Protein AF-A0AAN6J933-F1 (afdb_monomer_lite)

pLDDT: mean 81.35, std 19.89, range [41.03, 98.44]

Sequence (92 aa):
MESSTLQTDHIVSSEKGLSSVSTLILGSKSAVLIDPPFLVPDAKAVVEWIKKKTSLPLKAVFLTHHHPDHYSHGHQYEVCDGIDREYDDKVK

Structure (mmCIF, N/CA/C/O backbone):
data_AF-A0AAN6J933-F1
#
_entry.id   AF-A0AAN6J933-F1
#
loop_
_atom_site.group_PDB
_atom_site.id
_atom_site.type_symbol
_atom_site.label_atom_id
_atom_site.label_alt_id
_atom_site.label_comp_id
_atom_site.label_asym_id
_atom_site.label_entity_id
_atom_site.label_seq_id
_atom_site.pdbx_PDB_ins_code
_atom_site.Cartn_x
_atom_site.Cartn_y
_atom_site.Cartn_z
_atom_site.occupancy
_atom_site.B_iso_or_equiv
_atom_site.auth_seq_id
_atom_site.auth_comp_id
_atom_site.auth_asym_id
_atom_site.auth_atom_id
_atom_site.pdbx_PDB_model_num
ATOM 1 N N . MET A 1 1 ? -18.005 3.974 22.797 1.00 49.84 1 MET A N 1
ATOM 2 C CA . MET A 1 1 ? -16.843 3.696 21.928 1.00 49.84 1 MET A CA 1
ATOM 3 C C . MET A 1 1 ? -16.562 4.986 21.189 1.00 49.84 1 MET A C 1
ATOM 5 O O . MET A 1 1 ? -17.465 5.452 20.506 1.00 49.84 1 MET A O 1
ATOM 9 N N . GLU A 1 2 ? -15.412 5.620 21.415 1.00 54.84 2 GLU A N 1
ATOM 10 C CA . GLU A 1 2 ? -15.060 6.836 20.674 1.00 54.84 2 GLU A CA 1
ATOM 11 C C . GLU A 1 2 ? -14.970 6.519 19.179 1.00 54.84 2 GLU A C 1
ATOM 13 O O . GLU A 1 2 ? -14.399 5.503 18.777 1.00 54.84 2 GLU A O 1
ATOM 18 N N . SER A 1 3 ? -15.592 7.365 18.360 1.00 53.94 3 SER A N 1
ATOM 19 C CA . SER A 1 3 ? -15.461 7.306 16.909 1.00 53.94 3 SER A CA 1
ATOM 20 C C . SER A 1 3 ? -14.035 7.715 16.554 1.00 53.94 3 SER A C 1
ATOM 22 O O . SER A 1 3 ? -13.720 8.901 16.577 1.00 53.94 3 SER A O 1
ATOM 24 N N . SER A 1 4 ? -13.161 6.756 16.249 1.00 72.81 4 SER A N 1
ATOM 25 C CA . SER A 1 4 ? -11.823 7.080 15.754 1.00 72.81 4 SER A CA 1
ATOM 26 C C . SER A 1 4 ? -11.943 7.749 14.384 1.00 72.81 4 SER A C 1
ATOM 28 O O . SER A 1 4 ? -12.522 7.168 13.461 1.00 72.81 4 SER A O 1
ATOM 30 N N . THR A 1 5 ? -11.398 8.954 14.249 1.00 88.38 5 THR A N 1
ATOM 31 C CA . THR A 1 5 ? -11.328 9.673 12.975 1.00 88.38 5 THR A CA 1
ATOM 32 C C . THR A 1 5 ? -10.584 8.839 11.935 1.00 88.38 5 THR A C 1
ATOM 34 O O . THR A 1 5 ? -9.557 8.236 12.244 1.00 88.38 5 THR A O 1
ATOM 37 N N . LEU A 1 6 ? -11.104 8.807 10.707 1.00 95.12 6 LEU A N 1
ATOM 38 C CA . LEU A 1 6 ? -10.433 8.188 9.567 1.00 95.12 6 LEU A CA 1
ATOM 39 C C . LEU A 1 6 ? -9.094 8.901 9.315 1.00 95.12 6 LEU A C 1
ATOM 41 O O . LEU A 1 6 ? -9.063 10.130 9.259 1.00 95.12 6 LEU A O 1
ATOM 45 N N . GLN A 1 7 ? -8.005 8.148 9.172 1.00 96.50 7 GLN A N 1
ATOM 46 C CA . GLN A 1 7 ? -6.674 8.706 8.907 1.00 96.50 7 GLN A CA 1
ATOM 47 C C . GLN A 1 7 ? -6.165 8.261 7.541 1.00 96.50 7 GLN A C 1
ATOM 49 O O . GLN A 1 7 ? -6.472 7.159 7.085 1.00 96.50 7 GLN A O 1
ATOM 54 N N . THR A 1 8 ? -5.370 9.116 6.906 1.00 97.44 8 THR A N 1
ATOM 55 C CA . THR A 1 8 ? -4.739 8.844 5.615 1.00 97.44 8 THR A CA 1
ATOM 56 C C . THR A 1 8 ? -3.249 9.116 5.699 1.00 97.44 8 THR A C 1
ATOM 58 O O . THR A 1 8 ? -2.833 10.180 6.154 1.00 97.44 8 THR A O 1
ATOM 61 N N . ASP A 1 9 ? -2.456 8.169 5.223 1.00 97.94 9 ASP A N 1
ATOM 62 C CA . ASP A 1 9 ? -1.010 8.285 5.103 1.00 97.94 9 ASP A CA 1
ATOM 63 C C . ASP A 1 9 ? -0.591 7.951 3.669 1.00 97.94 9 ASP A C 1
ATOM 65 O O . ASP A 1 9 ? -1.238 7.146 2.999 1.00 97.94 9 ASP A O 1
ATOM 69 N N . HIS A 1 10 ? 0.515 8.535 3.206 1.00 98.12 10 HIS A N 1
ATOM 70 C CA . HIS A 1 10 ? 1.006 8.346 1.841 1.00 98.12 10 HIS A CA 1
ATOM 71 C C . HIS A 1 10 ? 2.474 7.929 1.828 1.00 98.12 10 HIS A C 1
ATOM 73 O O . HIS A 1 10 ? 3.259 8.330 2.693 1.00 98.12 10 HIS A O 1
ATOM 79 N N . ILE A 1 11 ? 2.843 7.156 0.815 1.00 98.00 11 ILE A N 1
ATOM 80 C CA . ILE A 1 11 ? 4.226 6.806 0.506 1.00 98.00 11 ILE A CA 1
ATOM 81 C C . ILE A 1 11 ? 4.430 6.878 -1.004 1.00 98.00 11 ILE A C 1
ATOM 83 O O . ILE A 1 11 ? 3.562 6.480 -1.777 1.00 98.00 11 ILE A O 1
ATOM 87 N N . VAL A 1 12 ? 5.572 7.426 -1.406 1.00 97.94 12 VAL A N 1
ATOM 88 C CA . VAL A 1 12 ? 5.952 7.587 -2.810 1.00 97.94 12 VAL A CA 1
ATOM 89 C C . VAL A 1 12 ? 6.964 6.504 -3.157 1.00 97.94 12 VAL A C 1
ATOM 91 O O . VAL A 1 12 ? 7.926 6.296 -2.412 1.00 97.94 12 VAL A O 1
ATOM 94 N N . SER A 1 13 ? 6.736 5.816 -4.271 1.00 95.75 13 SER A N 1
ATOM 95 C CA . SER A 1 13 ? 7.671 4.854 -4.851 1.00 95.75 13 SER A CA 1
ATOM 96 C C . SER A 1 13 ? 8.987 5.521 -5.244 1.00 95.75 13 SER A C 1
ATOM 98 O O . SER A 1 13 ? 9.078 6.737 -5.414 1.00 95.75 13 SER A O 1
ATOM 100 N N . SER A 1 14 ? 10.026 4.715 -5.442 1.00 96.19 14 SER A N 1
ATOM 101 C CA . SER A 1 14 ? 11.265 5.190 -6.055 1.00 96.19 14 SER A CA 1
ATOM 102 C C . SER A 1 14 ? 11.029 5.806 -7.445 1.00 96.19 14 SER A C 1
ATOM 104 O O . SER A 1 14 ? 10.061 5.471 -8.128 1.00 96.19 14 SER A O 1
ATOM 106 N N . GLU A 1 15 ? 11.963 6.636 -7.925 1.00 95.25 15 GLU A N 1
ATOM 107 C CA . GLU A 1 15 ?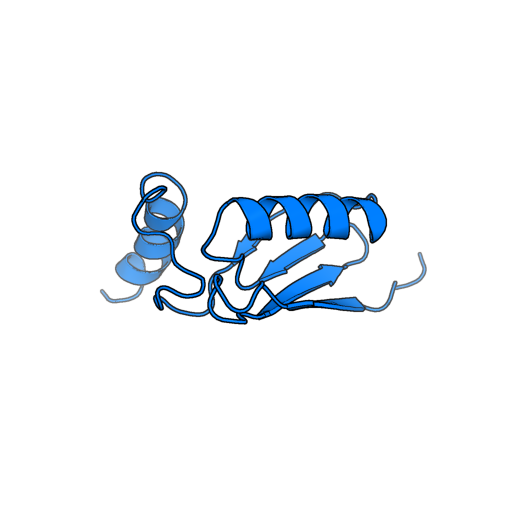 11.918 7.159 -9.305 1.00 95.25 15 GLU A CA 1
ATOM 108 C C . GLU A 1 15 ? 11.856 6.029 -10.346 1.00 95.25 15 GLU A C 1
ATOM 110 O O . GLU A 1 15 ? 11.154 6.123 -11.352 1.00 95.25 15 GLU A O 1
ATOM 115 N N . LYS A 1 16 ? 12.543 4.908 -10.079 1.00 92.44 16 LYS A N 1
ATOM 116 C CA . LYS A 1 16 ? 12.493 3.708 -10.926 1.00 92.44 16 LYS A CA 1
ATOM 117 C C . LYS A 1 16 ? 11.115 3.038 -10.897 1.00 92.44 16 LYS A C 1
ATOM 119 O O . LYS A 1 16 ? 10.698 2.472 -11.902 1.00 92.44 16 LYS A O 1
ATOM 124 N N . GLY A 1 17 ? 10.422 3.112 -9.764 1.00 89.44 17 GLY A N 1
ATOM 125 C CA . GLY A 1 17 ? 9.026 2.714 -9.580 1.00 89.44 17 GLY A CA 1
ATOM 126 C C . GLY A 1 17 ? 8.025 3.776 -10.037 1.00 89.44 17 GLY A C 1
ATOM 127 O O . GLY A 1 17 ? 6.905 3.798 -9.537 1.00 89.44 17 GLY A O 1
ATOM 128 N N . LEU A 1 18 ? 8.427 4.658 -10.960 1.00 92.44 18 LEU A N 1
ATOM 129 C CA . LEU A 1 18 ? 7.597 5.700 -11.567 1.00 92.44 18 LEU A CA 1
ATOM 130 C C . LEU A 1 18 ? 7.079 6.763 -10.585 1.00 92.44 18 LEU A C 1
ATOM 132 O O . LEU A 1 18 ? 6.113 7.452 -10.897 1.00 92.44 18 LEU A O 1
ATOM 136 N N . SER A 1 19 ? 7.723 6.926 -9.420 1.00 94.25 19 SER A N 1
ATOM 137 C CA . SER A 1 19 ? 7.349 7.924 -8.398 1.00 94.25 19 SER A CA 1
ATOM 138 C C . SER A 1 19 ? 5.861 7.886 -8.025 1.00 94.25 19 SER A C 1
ATOM 140 O O . SER A 1 19 ? 5.257 8.902 -7.680 1.00 94.25 19 SER A O 1
ATOM 142 N N . SER A 1 20 ? 5.270 6.699 -8.131 1.00 93.25 20 SER A N 1
ATOM 143 C CA . SER A 1 20 ? 3.848 6.462 -7.967 1.00 93.25 20 SER A CA 1
ATOM 144 C C . SER A 1 20 ? 3.452 6.573 -6.485 1.00 93.25 20 SER A C 1
ATOM 146 O O . SER A 1 20 ? 4.268 6.292 -5.603 1.00 93.25 20 SER A O 1
ATOM 148 N N . VAL A 1 21 ? 2.236 7.041 -6.178 1.00 97.00 21 VAL A N 1
ATOM 149 C CA . VAL A 1 21 ? 1.808 7.309 -4.791 1.00 97.00 21 VAL A CA 1
ATOM 150 C C . VAL A 1 21 ? 0.856 6.227 -4.301 1.00 97.00 21 VAL A C 1
ATOM 152 O O . VAL A 1 21 ? -0.236 6.079 -4.834 1.00 97.00 21 VAL A O 1
ATOM 155 N N . SER A 1 22 ? 1.225 5.540 -3.221 1.00 97.56 22 SER A N 1
ATOM 156 C CA . SER A 1 22 ? 0.316 4.648 -2.500 1.00 97.56 22 SER A CA 1
ATOM 157 C C . SER A 1 22 ? -0.299 5.355 -1.295 1.00 97.56 22 SER A C 1
ATOM 159 O O . SER A 1 22 ? 0.396 6.045 -0.543 1.00 97.56 22 SER A O 1
ATOM 161 N N . THR A 1 23 ? -1.597 5.141 -1.070 1.00 98.44 23 THR A N 1
ATOM 162 C CA . THR A 1 23 ? -2.338 5.731 0.058 1.00 98.44 23 THR A CA 1
ATOM 163 C C . THR A 1 23 ? -2.857 4.655 1.001 1.00 98.44 23 THR A C 1
ATOM 165 O O . THR A 1 23 ? -3.602 3.769 0.594 1.00 98.44 23 THR A O 1
ATOM 168 N N . LEU A 1 24 ? -2.502 4.749 2.281 1.00 98.31 24 LEU A N 1
ATOM 169 C CA . LEU A 1 24 ? -3.048 3.922 3.350 1.00 98.31 24 LEU A CA 1
ATOM 170 C C . LEU A 1 24 ? -4.185 4.674 4.036 1.00 98.31 24 LEU A C 1
ATOM 172 O O . LEU A 1 24 ? -3.980 5.767 4.558 1.00 98.31 24 LEU A O 1
ATOM 176 N N . ILE A 1 25 ? -5.366 4.067 4.074 1.00 97.94 25 ILE A N 1
ATOM 177 C CA . ILE A 1 25 ? -6.515 4.587 4.814 1.00 97.94 25 ILE A CA 1
ATOM 178 C C . ILE A 1 25 ? -6.710 3.720 6.058 1.00 97.94 25 ILE A C 1
ATOM 180 O O . ILE A 1 25 ? -6.934 2.513 5.947 1.00 97.94 25 ILE A O 1
ATOM 184 N N . LEU A 1 26 ? -6.641 4.330 7.241 1.00 97.25 26 LEU A N 1
ATOM 185 C CA . LEU A 1 26 ? -6.838 3.677 8.535 1.00 97.25 26 LEU A CA 1
ATOM 186 C C . LEU A 1 26 ? -8.228 4.007 9.084 1.00 97.25 26 LEU A C 1
ATOM 188 O O . LEU A 1 26 ? -8.530 5.160 9.398 1.00 97.25 26 LEU A O 1
ATOM 192 N N . GLY A 1 27 ? -9.069 2.983 9.211 1.00 95.06 27 GLY A N 1
ATOM 193 C CA . GLY A 1 27 ? -10.344 3.054 9.920 1.00 95.06 27 GLY A CA 1
ATOM 194 C C . GLY A 1 27 ? -10.227 2.601 11.376 1.00 95.06 27 GLY A C 1
ATOM 195 O O . GLY A 1 27 ? -9.152 2.292 11.876 1.00 95.06 27 GLY A O 1
ATOM 196 N N . SER A 1 28 ? -11.367 2.483 12.056 1.00 94.56 28 SER A N 1
ATOM 197 C CA . SER A 1 28 ? -11.417 2.069 13.469 1.00 94.56 28 SER A CA 1
ATOM 198 C C . SER A 1 28 ? -11.023 0.611 13.723 1.00 94.56 28 SER A C 1
ATOM 200 O O . SER A 1 28 ? -10.651 0.257 14.839 1.00 94.56 28 SER A O 1
ATOM 202 N N . LYS A 1 29 ? -11.154 -0.256 12.711 1.00 94.62 29 LYS A N 1
ATOM 203 C CA . LYS A 1 29 ? -10.986 -1.718 12.841 1.00 94.62 29 LYS A CA 1
ATOM 204 C C . LYS A 1 29 ? -10.122 -2.355 11.755 1.00 94.62 29 LYS A C 1
ATOM 206 O O . LYS A 1 29 ? -9.771 -3.526 11.872 1.00 94.62 29 LYS A O 1
ATOM 211 N N . SER A 1 30 ? -9.819 -1.627 10.688 1.00 96.06 30 SER A N 1
ATOM 212 C CA . SER A 1 30 ? -9.120 -2.154 9.517 1.00 96.06 30 SER A CA 1
ATOM 213 C C . SER A 1 30 ? -8.482 -1.035 8.713 1.00 96.06 30 SER A C 1
ATOM 215 O O . SER A 1 30 ? -8.874 0.126 8.837 1.00 96.06 30 SER A O 1
ATOM 217 N N . ALA A 1 31 ? -7.547 -1.418 7.853 1.00 96.94 31 ALA A N 1
ATOM 218 C CA . ALA A 1 31 ? -6.921 -0.543 6.879 1.00 96.94 31 ALA A CA 1
ATOM 219 C C . ALA A 1 31 ? -7.231 -0.993 5.445 1.00 96.94 31 ALA A C 1
ATOM 221 O O . ALA A 1 31 ? -7.499 -2.176 5.204 1.00 96.94 31 ALA A O 1
ATOM 222 N N . VAL A 1 32 ? -7.145 -0.064 4.495 1.00 97.44 32 VAL A N 1
ATOM 223 C CA . VAL A 1 32 ? -7.134 -0.353 3.052 1.00 97.44 32 VAL A CA 1
ATOM 224 C C . VAL A 1 32 ? -5.985 0.392 2.379 1.00 97.44 32 VAL A C 1
ATOM 226 O O . VAL A 1 32 ? -5.616 1.482 2.818 1.00 97.44 32 VAL A O 1
ATOM 229 N N . LEU A 1 33 ? -5.410 -0.207 1.338 1.00 97.69 33 LEU A N 1
ATOM 230 C CA . LEU A 1 33 ? -4.340 0.384 0.535 1.00 97.69 33 LEU A CA 1
ATOM 231 C C . LEU A 1 33 ? -4.896 0.751 -0.838 1.00 97.69 33 LEU A C 1
ATOM 233 O O . LEU A 1 33 ? -5.579 -0.059 -1.458 1.00 97.69 33 LEU A O 1
ATOM 237 N N . ILE A 1 34 ? -4.588 1.949 -1.308 1.00 97.12 34 ILE A N 1
ATOM 238 C CA . ILE A 1 34 ? -4.923 2.427 -2.646 1.00 97.12 34 ILE A CA 1
ATOM 239 C C . ILE A 1 34 ? -3.626 2.553 -3.439 1.00 97.12 34 ILE A C 1
ATOM 241 O O . ILE A 1 34 ? -2.644 3.079 -2.907 1.00 97.12 34 ILE A O 1
ATOM 245 N N . ASP A 1 35 ? -3.647 2.084 -4.684 1.00 95.12 35 ASP A N 1
ATOM 246 C CA . ASP A 1 35 ? -2.580 2.238 -5.673 1.00 95.12 35 ASP A CA 1
ATOM 247 C C . ASP A 1 35 ? -1.223 1.695 -5.188 1.00 95.12 35 ASP A C 1
ATOM 249 O O . ASP A 1 35 ? -0.265 2.449 -4.990 1.00 95.12 35 ASP A O 1
ATOM 253 N N . PRO A 1 36 ? -1.109 0.369 -4.953 1.00 93.56 36 PRO A N 1
ATOM 254 C CA . PRO A 1 36 ? 0.166 -0.269 -4.636 1.00 93.56 36 PRO A CA 1
ATOM 255 C C . PRO A 1 36 ? 1.218 -0.006 -5.729 1.00 93.56 36 PRO A C 1
ATOM 257 O O . PRO A 1 36 ? 0.875 0.266 -6.879 1.00 93.56 36 PRO A O 1
ATOM 260 N N . PRO A 1 37 ? 2.511 -0.089 -5.394 1.00 92.31 37 PRO A N 1
ATOM 261 C CA . PRO A 1 37 ? 3.579 0.264 -6.316 1.00 92.31 37 PRO A CA 1
ATOM 262 C C . PRO A 1 37 ? 3.844 -0.844 -7.342 1.00 92.31 37 PRO A C 1
ATOM 264 O O . PRO A 1 37 ? 3.706 -2.034 -7.048 1.00 92.31 37 PRO A O 1
ATOM 267 N N . PHE A 1 38 ? 4.310 -0.451 -8.529 1.00 86.88 38 PHE A N 1
ATOM 268 C CA . PHE A 1 38 ? 4.607 -1.371 -9.631 1.00 86.88 38 PHE A CA 1
ATOM 269 C C . PHE A 1 38 ? 5.755 -2.355 -9.347 1.00 86.88 38 PHE A C 1
ATOM 271 O O . PHE A 1 38 ? 5.684 -3.528 -9.718 1.00 86.88 38 PHE A O 1
ATOM 278 N N . LEU A 1 39 ? 6.842 -1.895 -8.716 1.00 87.06 39 LEU A N 1
ATOM 279 C CA . LEU A 1 39 ? 8.046 -2.707 -8.531 1.00 87.06 39 LEU A CA 1
ATOM 280 C C . LEU A 1 39 ? 8.065 -3.430 -7.180 1.00 87.06 39 LEU A C 1
ATOM 282 O O . LEU A 1 39 ? 7.740 -2.872 -6.134 1.00 87.06 39 LEU A O 1
ATOM 286 N N . VAL A 1 40 ? 8.579 -4.664 -7.180 1.00 88.56 40 VAL A N 1
ATOM 287 C CA . VAL A 1 40 ? 8.701 -5.501 -5.971 1.00 88.56 40 VAL A CA 1
ATOM 288 C C . VAL A 1 40 ? 9.488 -4.831 -4.826 1.00 88.56 40 VAL A C 1
ATOM 290 O O . VAL A 1 40 ? 9.056 -4.960 -3.678 1.00 88.56 40 VAL A O 1
ATOM 293 N N . PRO A 1 41 ? 10.625 -4.134 -5.050 1.00 91.56 41 PRO A N 1
ATOM 294 C CA . PRO A 1 41 ? 11.321 -3.431 -3.970 1.00 91.56 41 PRO A CA 1
ATOM 295 C C . PRO A 1 41 ? 10.466 -2.343 -3.311 1.00 91.56 41 PRO A C 1
ATOM 297 O O . PRO A 1 41 ? 10.455 -2.251 -2.084 1.00 91.56 41 PRO A O 1
ATOM 300 N N . ASP A 1 42 ? 9.707 -1.583 -4.103 1.00 93.19 42 ASP A N 1
ATOM 301 C CA . ASP A 1 42 ? 8.795 -0.556 -3.598 1.00 93.19 42 ASP A CA 1
ATOM 302 C C . ASP A 1 42 ? 7.618 -1.206 -2.848 1.00 93.19 42 ASP A C 1
ATOM 304 O O . ASP A 1 42 ? 7.271 -0.777 -1.750 1.00 93.19 42 ASP A O 1
ATOM 308 N N . ALA A 1 43 ? 7.082 -2.330 -3.341 1.00 91.75 43 ALA A N 1
ATOM 309 C CA . ALA A 1 43 ? 6.034 -3.085 -2.645 1.00 91.75 43 ALA A CA 1
ATOM 310 C C . ALA A 1 43 ? 6.494 -3.583 -1.265 1.00 91.75 43 ALA A C 1
ATOM 312 O O . ALA A 1 43 ? 5.755 -3.496 -0.283 1.00 91.75 43 ALA A O 1
ATOM 313 N N . LYS A 1 44 ? 7.746 -4.047 -1.148 1.00 93.25 44 LYS A N 1
ATOM 314 C CA . LYS A 1 44 ? 8.341 -4.408 0.149 1.00 93.25 44 LYS A CA 1
ATOM 315 C C . LYS A 1 44 ? 8.473 -3.194 1.071 1.00 93.25 44 LYS A C 1
ATOM 317 O O . LYS A 1 44 ? 8.197 -3.318 2.263 1.00 93.25 44 LYS A O 1
ATOM 322 N N . ALA A 1 45 ? 8.857 -2.034 0.536 1.00 96.44 45 ALA A N 1
ATOM 323 C CA . ALA A 1 45 ? 8.921 -0.796 1.308 1.00 96.44 45 ALA A CA 1
ATOM 324 C C . ALA A 1 45 ? 7.537 -0.386 1.838 1.00 96.44 45 ALA A C 1
ATOM 326 O O . ALA A 1 45 ? 7.423 -0.037 3.013 1.00 96.44 45 ALA A O 1
ATOM 327 N N . VAL A 1 46 ? 6.484 -0.523 1.023 1.00 96.12 46 VAL A N 1
ATOM 328 C CA . VAL A 1 46 ? 5.090 -0.297 1.437 1.00 96.12 46 VAL A CA 1
ATOM 329 C C . VAL A 1 46 ? 4.677 -1.251 2.556 1.00 96.12 46 VAL A C 1
ATOM 331 O O . VAL A 1 46 ? 4.135 -0.799 3.560 1.00 96.12 46 VAL A O 1
ATOM 334 N N . VAL A 1 47 ? 4.976 -2.549 2.451 1.00 95.69 47 VAL A N 1
ATOM 335 C CA . VAL A 1 47 ? 4.651 -3.525 3.509 1.00 95.69 47 VAL A CA 1
ATOM 336 C C . VAL A 1 47 ? 5.310 -3.155 4.840 1.00 95.69 47 VAL A C 1
ATOM 338 O O . VAL A 1 47 ? 4.646 -3.137 5.878 1.00 95.69 47 VAL A O 1
ATOM 341 N N . GLU A 1 48 ? 6.604 -2.832 4.830 1.00 97.50 48 GLU A N 1
ATOM 342 C CA . GLU A 1 48 ? 7.320 -2.438 6.047 1.00 97.50 48 GLU A CA 1
ATOM 343 C C . GLU A 1 48 ? 6.836 -1.094 6.602 1.00 97.50 48 GLU A C 1
ATOM 345 O O . GLU A 1 48 ? 6.775 -0.901 7.816 1.00 97.50 48 GLU A O 1
ATOM 350 N N . TRP A 1 49 ? 6.444 -0.170 5.728 1.00 97.94 49 TRP A N 1
ATOM 351 C CA . TRP A 1 49 ? 5.844 1.100 6.115 1.00 97.94 49 TRP A CA 1
ATOM 352 C C . TRP A 1 49 ? 4.464 0.923 6.769 1.00 97.94 49 TRP A C 1
ATOM 354 O O . TRP A 1 49 ? 4.241 1.477 7.846 1.00 97.94 49 TRP A O 1
ATOM 364 N N . ILE A 1 50 ? 3.578 0.085 6.213 1.00 97.44 50 ILE A N 1
ATOM 365 C CA . ILE A 1 50 ? 2.259 -0.224 6.798 1.00 97.44 50 ILE A CA 1
ATOM 366 C C . ILE A 1 50 ? 2.417 -0.840 8.192 1.00 97.44 50 ILE A C 1
ATOM 368 O O . ILE A 1 50 ? 1.777 -0.380 9.137 1.00 97.44 50 ILE A O 1
ATOM 372 N N . LYS A 1 51 ? 3.315 -1.825 8.351 1.00 96.31 51 LYS A N 1
ATOM 373 C CA . LYS A 1 51 ? 3.589 -2.466 9.652 1.00 96.31 51 LYS A CA 1
ATOM 374 C C . LYS A 1 51 ? 4.062 -1.477 10.721 1.00 96.31 51 LYS A C 1
ATOM 376 O O . LYS A 1 51 ? 3.794 -1.680 11.900 1.00 96.31 51 LYS A O 1
ATOM 381 N N . LYS A 1 52 ? 4.776 -0.416 10.326 1.00 97.62 52 LYS A N 1
ATOM 382 C CA . LYS A 1 52 ? 5.207 0.659 11.236 1.00 97.62 52 LYS A CA 1
ATOM 383 C C . LYS A 1 52 ? 4.076 1.631 11.577 1.00 97.62 52 LYS A C 1
ATOM 385 O O . LYS A 1 52 ? 4.110 2.233 12.645 1.00 97.62 52 LYS A O 1
ATOM 390 N N . LYS A 1 53 ? 3.109 1.812 10.674 1.00 95.31 53 LYS A N 1
ATOM 391 C CA . LYS A 1 53 ? 1.989 2.751 10.831 1.00 95.31 53 LYS A CA 1
ATOM 392 C C . LYS A 1 53 ? 0.840 2.191 11.657 1.00 95.31 53 LYS A C 1
ATOM 394 O O . LYS A 1 53 ? 0.186 2.948 12.367 1.00 95.31 53 LYS A O 1
ATOM 399 N N . THR A 1 54 ? 0.566 0.892 11.566 1.00 95.62 54 THR A N 1
ATOM 400 C CA . THR A 1 54 ? -0.608 0.310 12.215 1.00 95.62 54 THR A CA 1
ATOM 401 C C . THR A 1 54 ? -0.445 -1.176 12.522 1.00 95.62 54 THR A C 1
ATOM 403 O O . THR A 1 54 ? 0.268 -1.899 11.832 1.00 95.62 54 THR A O 1
ATOM 406 N N . SER A 1 55 ? -1.165 -1.641 13.542 1.00 96.12 55 SER A N 1
ATOM 407 C CA . SER A 1 55 ? -1.422 -3.062 13.800 1.00 96.12 55 SER A CA 1
ATOM 408 C C . SER A 1 55 ? -2.790 -3.520 13.280 1.00 96.12 55 SER A C 1
ATOM 410 O O . SER A 1 55 ? -3.144 -4.691 13.426 1.00 96.12 55 SER A O 1
ATOM 412 N N . LEU A 1 56 ? -3.577 -2.612 12.687 1.00 95.88 56 LEU A N 1
ATOM 413 C CA . LEU A 1 56 ? -4.874 -2.943 12.108 1.00 95.88 56 L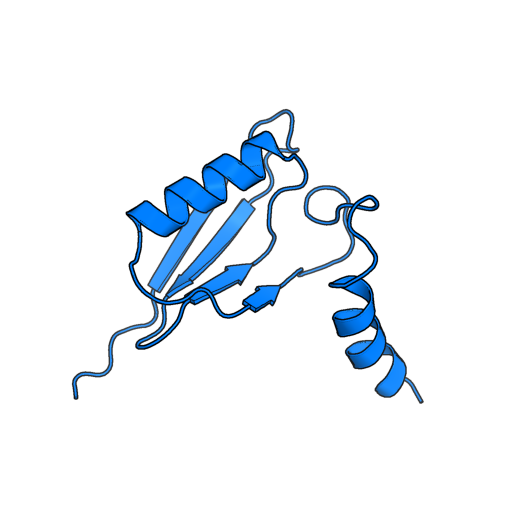EU A CA 1
ATOM 414 C C . LEU A 1 56 ? -4.704 -3.886 10.909 1.00 95.88 56 LEU A C 1
ATOM 416 O O . LEU A 1 56 ? -3.761 -3.738 10.129 1.00 95.88 56 LEU A O 1
ATOM 420 N N . PRO A 1 57 ? -5.635 -4.831 10.703 1.00 96.25 57 PRO A N 1
ATOM 421 C CA . PRO A 1 57 ? -5.586 -5.708 9.545 1.00 96.25 57 PRO A CA 1
ATOM 422 C C . PRO A 1 57 ? -5.821 -4.913 8.253 1.00 96.25 57 PRO A C 1
ATOM 424 O O . PRO A 1 57 ? -6.843 -4.233 8.118 1.00 96.25 57 PRO A O 1
ATOM 427 N N . LEU A 1 58 ? -4.912 -5.050 7.284 1.00 95.56 58 LEU A N 1
ATOM 428 C CA . LEU A 1 58 ? -5.125 -4.599 5.909 1.00 95.56 58 LEU A CA 1
ATOM 429 C C . LEU A 1 58 ? -6.126 -5.546 5.236 1.00 95.56 58 LEU A C 1
ATOM 431 O O . LEU A 1 58 ? -5.866 -6.743 5.125 1.00 95.56 58 LEU A O 1
ATOM 435 N N . LYS A 1 59 ? -7.298 -5.034 4.854 1.00 95.88 59 LYS A N 1
ATOM 436 C CA . LYS A 1 59 ? -8.419 -5.863 4.378 1.00 95.88 59 LYS A CA 1
ATOM 437 C C . LYS A 1 59 ? -8.602 -5.864 2.871 1.00 95.88 59 LYS A C 1
ATOM 439 O O . LYS A 1 59 ? -9.190 -6.806 2.354 1.00 95.88 59 LYS A O 1
ATOM 444 N N . ALA A 1 60 ? -8.129 -4.826 2.195 1.00 91.25 60 ALA A N 1
ATOM 445 C CA . ALA A 1 60 ? -8.275 -4.684 0.759 1.00 91.25 60 ALA A CA 1
ATOM 446 C C . ALA A 1 60 ? -7.147 -3.832 0.179 1.00 91.25 60 ALA A C 1
ATOM 448 O O . ALA A 1 60 ? -6.567 -2.984 0.870 1.00 91.25 60 ALA A O 1
ATOM 449 N N . VAL A 1 61 ? -6.882 -4.070 -1.101 1.00 92.88 61 VAL A N 1
ATOM 450 C CA . VAL A 1 61 ? -6.006 -3.270 -1.948 1.00 92.88 61 VA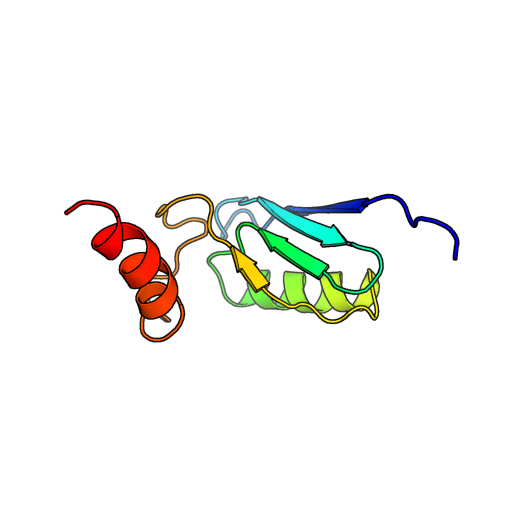L A CA 1
ATOM 451 C C . VAL A 1 61 ? -6.823 -2.870 -3.170 1.00 92.88 61 VAL A C 1
ATOM 453 O O . VAL A 1 61 ? -7.399 -3.737 -3.820 1.00 92.88 61 VAL A O 1
ATOM 456 N N . PHE A 1 62 ? -6.900 -1.576 -3.451 1.00 91.75 62 PHE A N 1
ATOM 457 C CA . PHE A 1 62 ? -7.637 -1.031 -4.586 1.00 91.75 62 PHE A CA 1
ATOM 458 C C . PHE A 1 62 ? -6.680 -0.404 -5.591 1.00 91.75 62 PHE A C 1
ATOM 460 O O . PHE A 1 62 ? -5.652 0.155 -5.213 1.00 91.75 62 PHE A O 1
ATOM 467 N N . LEU A 1 63 ? -7.068 -0.475 -6.859 1.00 87.81 63 LEU A N 1
ATOM 468 C CA . LEU A 1 63 ? -6.438 0.232 -7.963 1.00 87.81 63 LEU A CA 1
ATOM 469 C C . LEU A 1 63 ? -7.425 1.267 -8.480 1.00 87.81 63 LEU A C 1
ATOM 471 O O . LEU A 1 63 ? -8.593 0.949 -8.702 1.00 87.81 63 LEU A O 1
ATOM 475 N N . THR A 1 64 ? -6.974 2.500 -8.658 1.00 89.56 64 THR A N 1
ATOM 476 C CA . THR A 1 64 ? -7.822 3.577 -9.174 1.00 89.56 64 THR A CA 1
ATOM 477 C C . THR A 1 64 ? -8.042 3.461 -10.680 1.00 89.56 64 THR A C 1
ATOM 479 O O . THR A 1 64 ? -9.097 3.857 -11.169 1.00 89.56 64 THR A O 1
ATOM 482 N N . HIS A 1 65 ? -7.060 2.927 -11.416 1.00 84.75 65 HIS A N 1
ATOM 483 C CA . HIS A 1 65 ? -7.086 2.744 -12.868 1.00 84.75 65 HIS A CA 1
ATOM 484 C C . HIS A 1 65 ? -5.986 1.767 -13.339 1.00 84.75 65 HIS A C 1
ATOM 486 O O . HIS A 1 65 ? -5.161 1.307 -12.551 1.00 84.75 65 HIS A 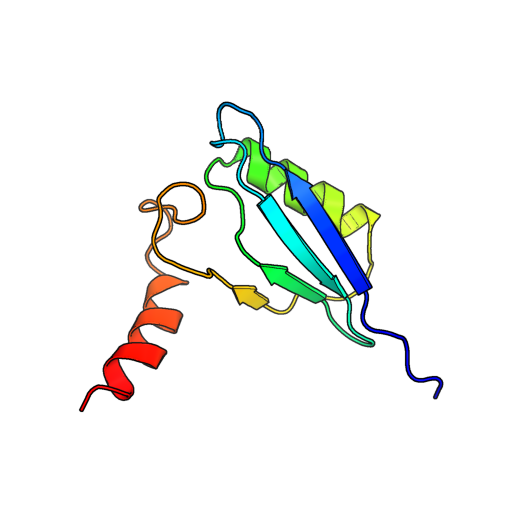O 1
ATOM 492 N N . HIS A 1 66 ? -5.960 1.455 -14.640 1.00 78.25 66 HIS A N 1
ATOM 493 C CA . HIS A 1 66 ? -5.084 0.437 -15.242 1.00 78.25 66 HIS A CA 1
ATOM 494 C C . HIS A 1 66 ? -3.791 1.015 -15.857 1.00 78.25 66 HIS A C 1
ATOM 496 O O . HIS A 1 66 ? -3.435 0.676 -16.986 1.00 78.25 66 HIS A O 1
ATOM 502 N N . HIS A 1 67 ? -3.085 1.907 -15.156 1.00 81.88 67 HIS A N 1
ATOM 503 C CA . HIS A 1 67 ? -1.770 2.384 -15.604 1.00 81.88 67 HIS A CA 1
ATOM 504 C C . HIS A 1 67 ? -0.612 1.580 -14.995 1.00 81.88 67 HIS A C 1
ATOM 506 O O . HIS A 1 67 ? -0.709 1.088 -13.869 1.00 81.88 67 HIS A O 1
ATOM 512 N N . PRO A 1 68 ? 0.507 1.426 -15.731 1.00 75.69 68 PRO A N 1
ATOM 513 C CA . PRO A 1 68 ? 1.604 0.535 -15.350 1.00 75.69 68 PRO A CA 1
ATOM 514 C C . PRO A 1 68 ? 2.367 0.957 -14.086 1.00 75.69 68 PRO A C 1
ATOM 516 O O . PRO A 1 68 ? 3.175 0.185 -13.593 1.00 75.69 68 PRO A O 1
ATOM 519 N N . ASP A 1 69 ? 2.140 2.153 -13.553 1.00 72.50 69 ASP A N 1
ATOM 520 C CA . ASP A 1 69 ? 2.720 2.671 -12.308 1.00 72.50 69 ASP A CA 1
ATOM 521 C C . ASP A 1 69 ? 2.108 2.067 -11.035 1.00 72.50 69 ASP A C 1
ATOM 523 O O . ASP A 1 69 ? 2.760 2.048 -9.982 1.00 72.50 69 ASP A O 1
ATOM 527 N N . HIS A 1 70 ? 0.911 1.490 -11.163 1.00 72.31 70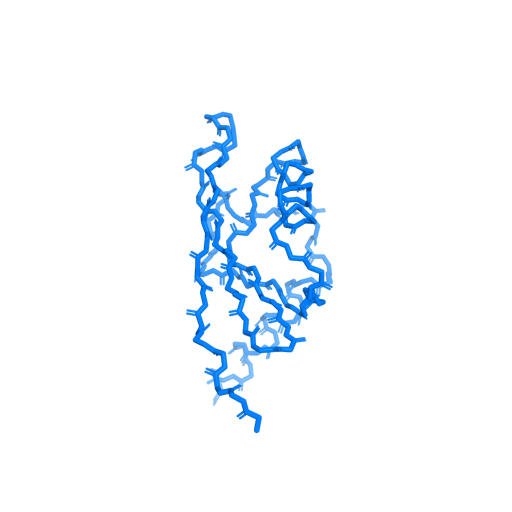 HIS A N 1
ATOM 528 C CA . HIS A 1 70 ? 0.208 0.780 -10.091 1.00 72.31 70 HIS A CA 1
ATOM 529 C C . HIS A 1 70 ? -0.368 -0.576 -10.524 1.00 72.31 70 HIS A C 1
ATOM 531 O O . HIS A 1 70 ? -0.799 -1.377 -9.697 1.00 72.31 70 HIS A O 1
ATOM 537 N N . TYR A 1 71 ? -0.327 -0.875 -11.823 1.00 68.19 71 TYR A N 1
ATOM 538 C CA . TYR A 1 71 ? -0.841 -2.101 -12.419 1.00 68.19 71 TYR A CA 1
ATOM 539 C C . TYR A 1 71 ? 0.305 -3.010 -12.887 1.00 68.19 71 TYR A C 1
ATOM 541 O O . TYR A 1 71 ? 0.985 -2.745 -13.882 1.00 68.19 71 TYR A O 1
ATOM 549 N N . SER A 1 72 ? 0.520 -4.131 -12.188 1.00 56.31 72 SER A N 1
ATOM 550 C CA . SER A 1 72 ? 1.482 -5.150 -12.620 1.00 56.31 72 SER A CA 1
ATOM 551 C C . SER A 1 72 ? 0.810 -6.171 -13.547 1.00 56.31 72 SER A C 1
ATOM 553 O O . SER A 1 72 ? -0.030 -6.953 -13.107 1.00 56.31 72 SER A O 1
ATOM 555 N N . HIS A 1 73 ? 1.237 -6.245 -14.808 1.00 49.69 73 HIS A N 1
ATOM 556 C CA . HIS A 1 73 ? 0.796 -7.286 -15.751 1.00 49.69 73 HIS A CA 1
ATOM 557 C C . HIS A 1 73 ? 1.318 -8.701 -15.383 1.00 49.69 73 HIS A C 1
ATOM 559 O O . HIS A 1 73 ? 1.000 -9.671 -16.055 1.00 49.69 73 HIS A O 1
ATOM 565 N N . GLY A 1 74 ? 2.138 -8.848 -14.331 1.00 43.44 74 GLY A N 1
ATOM 566 C CA . GLY A 1 74 ? 2.808 -10.109 -13.966 1.00 43.44 74 GLY A CA 1
ATOM 567 C C . GLY A 1 74 ? 2.166 -10.918 -12.830 1.00 43.44 74 GLY A C 1
ATOM 568 O O . GLY A 1 74 ? 2.496 -12.090 -12.670 1.00 43.44 74 GLY A O 1
ATOM 569 N N . HIS A 1 75 ? 1.249 -10.329 -12.055 1.00 45.19 75 HIS A N 1
ATOM 570 C CA . HIS A 1 75 ? 0.513 -10.993 -10.963 1.00 45.19 75 HIS A CA 1
ATOM 571 C C . HIS A 1 75 ? -1.002 -11.049 -11.249 1.00 45.19 75 HIS A C 1
ATOM 573 O O . HIS A 1 75 ? -1.825 -10.970 -10.341 1.00 45.19 75 HIS A O 1
ATOM 579 N N . GLN A 1 76 ? -1.365 -11.152 -12.531 1.00 43.47 76 GLN A N 1
ATOM 580 C CA . GLN A 1 76 ? -2.713 -10.909 -13.056 1.00 43.47 76 GLN A CA 1
ATOM 581 C C . GLN A 1 76 ? -3.821 -11.846 -12.553 1.00 43.47 76 GLN A C 1
ATOM 583 O O . GLN A 1 76 ? -4.980 -11.460 -12.614 1.00 43.47 76 GLN A O 1
ATOM 588 N N . TYR A 1 77 ? -3.523 -13.036 -12.038 1.00 41.03 77 TYR A N 1
ATOM 589 C CA . TYR A 1 77 ? -4.561 -14.073 -11.977 1.00 41.03 77 TYR A CA 1
ATOM 590 C C . TYR A 1 77 ? -5.558 -13.987 -10.810 1.00 41.03 77 TYR A C 1
ATOM 592 O O . TYR A 1 77 ? -6.613 -14.587 -10.914 1.00 41.03 77 TYR A O 1
ATOM 600 N N . GLU A 1 78 ? -5.289 -13.265 -9.717 1.00 45.78 78 GLU A N 1
ATOM 601 C CA . GLU A 1 78 ? -6.231 -13.244 -8.571 1.00 45.78 78 GLU A CA 1
ATOM 602 C C . GLU A 1 78 ? -6.882 -11.877 -8.326 1.00 45.78 78 GLU A C 1
ATOM 604 O O . GLU A 1 78 ? -8.015 -11.803 -7.855 1.00 45.78 78 GLU A O 1
ATOM 609 N N . VAL A 1 79 ? -6.188 -10.782 -8.653 1.00 45.00 79 VAL A N 1
ATOM 610 C CA . VAL A 1 79 ? -6.693 -9.418 -8.415 1.00 45.00 79 VAL A CA 1
ATOM 611 C C . VAL A 1 79 ? -7.526 -8.908 -9.597 1.00 45.00 79 VAL A C 1
ATOM 613 O O . VAL A 1 79 ? -8.528 -8.231 -9.373 1.00 45.00 79 VAL A O 1
ATOM 616 N N . CYS A 1 80 ? -7.167 -9.260 -10.841 1.00 45.09 80 CYS A N 1
ATOM 617 C CA . CYS A 1 80 ? -7.944 -8.857 -12.023 1.00 45.09 80 CYS A CA 1
ATOM 618 C C . CYS A 1 80 ? -9.278 -9.608 -12.089 1.00 45.09 80 CYS A C 1
ATOM 620 O O . CYS A 1 80 ? -10.306 -8.967 -12.256 1.00 45.09 80 CYS A O 1
ATOM 622 N N . ASP A 1 81 ? -9.298 -10.912 -11.789 1.00 48.22 81 ASP A N 1
ATOM 623 C CA . ASP A 1 81 ? -10.536 -11.708 -11.724 1.00 48.22 81 ASP A CA 1
ATOM 624 C C . ASP A 1 81 ? -11.582 -11.124 -10.755 1.00 48.22 81 ASP A C 1
ATOM 626 O O . ASP A 1 81 ? -12.786 -11.268 -10.964 1.00 48.22 81 ASP A O 1
ATOM 630 N N . GLY A 1 82 ? -11.147 -10.449 -9.686 1.00 50.38 82 GLY A N 1
ATOM 631 C CA . GLY A 1 82 ? -12.046 -9.765 -8.756 1.00 50.38 82 GLY A CA 1
ATOM 632 C C . GLY A 1 82 ? -12.616 -8.455 -9.306 1.00 50.38 82 GLY A C 1
ATOM 633 O O . GLY A 1 82 ? -13.813 -8.208 -9.157 1.00 50.38 82 GLY A O 1
ATOM 634 N N . ILE A 1 83 ? -11.767 -7.631 -9.929 1.00 49.19 83 ILE A N 1
ATOM 635 C CA . ILE A 1 83 ? -12.115 -6.290 -10.430 1.00 49.19 83 ILE A CA 1
ATOM 636 C C . ILE A 1 83 ? -12.896 -6.378 -11.747 1.00 49.19 83 ILE A C 1
ATOM 638 O O . ILE A 1 83 ? -13.935 -5.733 -11.880 1.00 49.19 83 ILE A O 1
ATOM 642 N N . ASP A 1 84 ? -12.450 -7.214 -12.684 1.00 53.06 84 ASP A N 1
ATOM 643 C CA . ASP A 1 84 ? -13.089 -7.383 -13.992 1.00 53.06 84 ASP A CA 1
ATOM 644 C C . ASP A 1 84 ? -14.492 -7.989 -13.831 1.00 53.06 84 ASP A C 1
ATOM 646 O O . ASP A 1 84 ? -15.444 -7.533 -14.459 1.00 53.06 84 ASP A O 1
ATOM 650 N N . ARG A 1 85 ? -14.682 -8.916 -12.877 1.00 52.44 85 ARG A N 1
ATOM 651 C CA . ARG A 1 85 ? -16.013 -9.450 -12.535 1.00 52.44 85 ARG A CA 1
ATOM 652 C C . ARG A 1 85 ? -16.965 -8.377 -11.998 1.00 52.44 85 ARG A C 1
ATOM 654 O O . ARG A 1 85 ? -18.165 -8.455 -12.233 1.00 52.44 85 ARG A O 1
ATOM 661 N N . GLU A 1 86 ? -16.464 -7.391 -11.256 1.00 51.75 86 GLU A N 1
ATOM 662 C CA . GLU A 1 86 ? -17.309 -6.340 -10.678 1.00 51.75 86 GLU A CA 1
ATOM 663 C C . GLU A 1 86 ? -17.727 -5.282 -11.714 1.00 51.75 86 GLU A C 1
ATOM 665 O O . GLU A 1 86 ? -18.833 -4.745 -11.615 1.00 51.75 86 GLU A O 1
ATOM 670 N N . TYR A 1 87 ? -16.890 -5.021 -12.725 1.00 50.88 87 TYR A N 1
ATOM 671 C CA . TYR A 1 87 ? -17.187 -4.076 -13.807 1.00 50.88 87 TYR A CA 1
ATOM 672 C C . TYR A 1 87 ? -17.965 -4.707 -14.971 1.00 50.88 87 TYR A C 1
ATOM 674 O O . TYR A 1 87 ? -18.946 -4.113 -15.422 1.00 50.88 87 TYR A O 1
ATOM 682 N N . ASP A 1 88 ? -17.613 -5.914 -15.418 1.00 54.94 88 ASP A N 1
ATOM 683 C CA . ASP A 1 88 ? -18.263 -6.555 -16.572 1.00 54.94 88 ASP A CA 1
ATOM 684 C C . ASP A 1 88 ? -19.720 -6.953 -16.286 1.00 54.94 88 ASP A C 1
ATOM 686 O O . ASP A 1 88 ? -20.574 -6.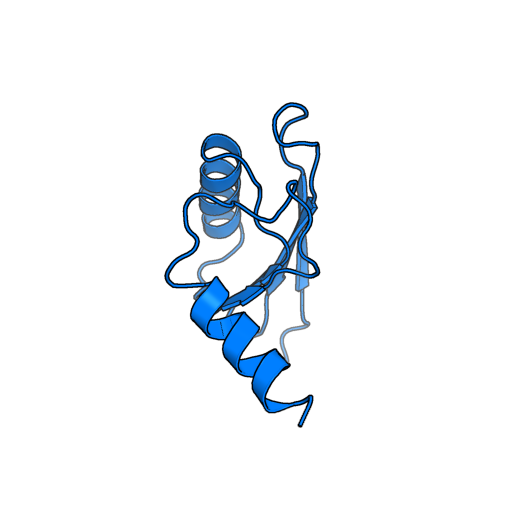911 -17.178 1.00 54.94 88 ASP A O 1
ATOM 690 N N . ASP A 1 89 ? -20.049 -7.262 -15.027 1.00 55.28 89 ASP A N 1
ATOM 691 C CA . ASP A 1 89 ? -21.423 -7.560 -14.603 1.00 55.28 89 ASP A CA 1
ATOM 692 C C . ASP A 1 89 ? -22.331 -6.310 -14.583 1.00 55.28 89 ASP A C 1
ATOM 694 O O . ASP A 1 89 ? -23.555 -6.436 -14.505 1.00 55.28 89 ASP A O 1
ATOM 698 N N . LYS A 1 90 ? -21.765 -5.095 -14.658 1.00 50.00 90 LYS A N 1
ATOM 699 C CA . LYS A 1 90 ? -22.502 -3.816 -14.579 1.00 50.00 90 LYS A CA 1
ATOM 700 C C . LYS A 1 90 ? -22.765 -3.168 -15.944 1.00 50.00 90 LYS A C 1
ATOM 702 O O . LYS A 1 90 ? -23.490 -2.177 -15.993 1.00 50.00 90 LYS A O 1
ATOM 707 N N . VAL A 1 91 ? -22.187 -3.697 -17.027 1.00 52.38 91 VAL A N 1
ATOM 708 C CA . VAL A 1 91 ? -22.276 -3.136 -18.396 1.00 52.38 91 VAL A CA 1
ATOM 709 C C . VAL A 1 91 ? -23.207 -3.966 -19.306 1.00 52.38 91 VAL A C 1
ATOM 711 O O . VAL A 1 91 ? -23.155 -3.860 -20.529 1.00 52.38 91 VAL A O 1
ATOM 714 N N . LYS A 1 92 ? -24.102 -4.777 -18.731 1.00 49.12 92 LYS A N 1
ATOM 715 C CA . LYS A 1 92 ? -25.177 -5.467 -19.468 1.00 49.12 92 LYS A CA 1
ATOM 716 C C . LYS A 1 92 ? -26.533 -4.807 -19.265 1.00 49.12 92 LYS A C 1
ATOM 718 O O . LYS A 1 92 ? -26.849 -4.463 -18.105 1.00 49.12 92 LYS A O 1
#

Radius of gyration: 14.51 Å; chains: 1; bounding box: 38×24×41 Å

Organism: NCBI:txid329885

InterPro domains:
  IPR001279 Metallo-beta-lactamase [PF00753] (18-71)
  IPR036866 Ribonuclease Z/Hydroxyacylglutathione hydrolase-like [G3DSA:3.60.15.10] (5-78)
  IPR036866 Ribonuclease Z/Hydroxyacylglutathione hydrolase-like [SSF56281] (17-72)

Foldseek 3Di:
DDADDKDKDWDFFDVVQVRDIKIWIDGPAAIEIEQQTLDPVSNVVVVVVVVVVDPHHHDYYYYPDCDNSRHHPPVCDPVVVVVVVVVVVVPD

Secondary structure (DSSP, 8-state):
---PPPEEEEEEPPGGGTT-EEEEEE-SS-EEEES--SSHHHHHHHHHHHHHH--S-EEEEE-SS--TTT--TTSHHHHHHHHHHHHHTT--